Protein AF-A0A3E4KVA3-F1 (afdb_monomer_lite)

Sequence (69 aa):
MRAIIDGVDSGFSCKEVLQKYNLDTSANIIRLKNALLQKELIETDEPRVTLSDPVFGVWFKKRVCIPSA

Structure (mmCIF, N/CA/C/O backbone):
data_AF-A0A3E4KVA3-F1
#
_entry.id   AF-A0A3E4KVA3-F1
#
loop_
_atom_site.group_PDB
_atom_site.id
_atom_site.type_symbol
_atom_site.label_atom_id
_at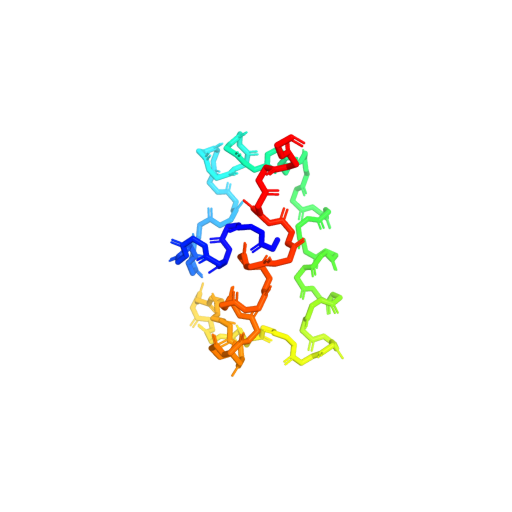om_site.label_alt_id
_atom_site.label_comp_id
_atom_site.label_asym_id
_atom_site.label_entity_id
_atom_site.label_seq_id
_atom_site.pdbx_PDB_ins_code
_atom_site.Cartn_x
_atom_site.Cartn_y
_atom_site.Cartn_z
_atom_site.occupancy
_atom_site.B_iso_or_equiv
_atom_site.auth_seq_id
_atom_site.auth_comp_id
_atom_site.auth_asym_id
_atom_site.auth_atom_id
_atom_site.pdbx_PDB_model_num
ATOM 1 N N . MET A 1 1 ? 3.248 -1.059 -1.714 1.00 68.06 1 MET A N 1
ATOM 2 C CA . MET A 1 1 ? 2.410 -1.255 -2.920 1.00 68.06 1 MET A CA 1
ATOM 3 C C . MET A 1 1 ? 2.412 -2.692 -3.426 1.00 68.06 1 MET A C 1
ATOM 5 O O . MET A 1 1 ? 1.329 -3.225 -3.595 1.00 68.06 1 MET A O 1
ATOM 9 N N . ARG A 1 2 ? 3.577 -3.345 -3.594 1.00 73.25 2 ARG A N 1
ATOM 10 C CA . ARG A 1 2 ? 3.654 -4.771 -3.985 1.00 73.25 2 ARG A CA 1
ATOM 11 C C . ARG A 1 2 ? 2.728 -5.694 -3.174 1.00 7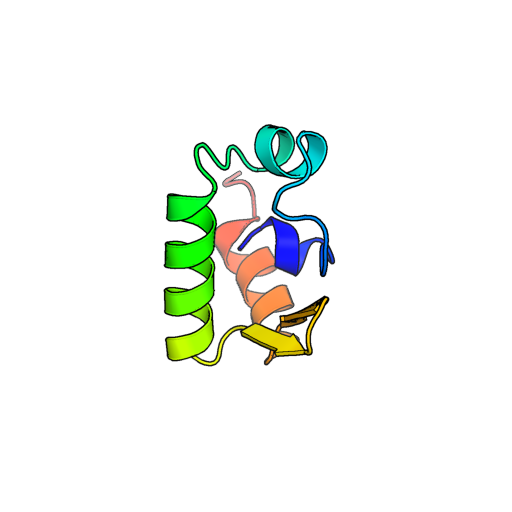3.25 2 ARG A C 1
ATOM 13 O O . ARG A 1 2 ? 2.013 -6.463 -3.787 1.00 73.25 2 ARG A O 1
ATOM 20 N N . ALA A 1 3 ? 2.666 -5.533 -1.849 1.00 76.94 3 ALA A N 1
ATOM 21 C CA . ALA A 1 3 ? 1.754 -6.286 -0.980 1.00 76.94 3 ALA A CA 1
ATOM 22 C C . ALA A 1 3 ? 0.273 -6.194 -1.399 1.00 76.94 3 ALA A C 1
ATOM 24 O O . ALA A 1 3 ? -0.378 -7.214 -1.570 1.00 76.94 3 ALA A O 1
ATOM 25 N N . ILE A 1 4 ? -0.230 -4.982 -1.646 1.00 78.19 4 ILE A N 1
ATOM 26 C CA . ILE A 1 4 ? -1.635 -4.740 -2.020 1.00 78.19 4 ILE A CA 1
ATOM 27 C C . ILE A 1 4 ? -1.952 -5.376 -3.383 1.00 78.19 4 ILE A C 1
ATOM 29 O O . ILE A 1 4 ? -3.015 -5.948 -3.580 1.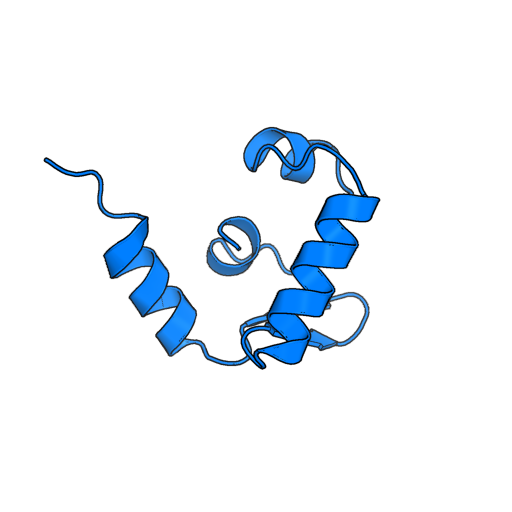00 78.19 4 ILE A O 1
ATOM 33 N N . ILE A 1 5 ? -0.996 -5.333 -4.316 1.00 74.56 5 ILE A N 1
ATOM 34 C CA . ILE A 1 5 ? -1.127 -5.935 -5.655 1.00 74.56 5 ILE A CA 1
ATOM 35 C C . ILE A 1 5 ? -1.092 -7.470 -5.597 1.00 74.56 5 ILE A C 1
ATOM 37 O O . ILE A 1 5 ? -1.708 -8.129 -6.430 1.00 74.56 5 ILE A O 1
ATOM 41 N N . ASP A 1 6 ? -0.387 -8.037 -4.618 1.00 73.88 6 ASP A N 1
ATOM 42 C CA . ASP A 1 6 ? -0.400 -9.473 -4.298 1.00 73.88 6 ASP A CA 1
ATOM 43 C C . ASP A 1 6 ? -1.731 -9.921 -3.661 1.00 73.88 6 ASP A C 1
ATOM 45 O O . ASP A 1 6 ? -1.946 -11.110 -3.456 1.00 73.88 6 ASP A O 1
ATOM 49 N N . GLY A 1 7 ? -2.626 -8.979 -3.340 1.00 71.19 7 GLY A N 1
ATOM 50 C CA . GLY A 1 7 ? -3.884 -9.251 -2.648 1.00 71.19 7 GLY A CA 1
ATOM 51 C C . GLY A 1 7 ? -3.769 -9.239 -1.124 1.00 71.19 7 GLY A C 1
ATOM 52 O O . GLY A 1 7 ? -4.686 -9.690 -0.451 1.00 71.19 7 GLY A O 1
ATOM 53 N N . VAL A 1 8 ? -2.671 -8.724 -0.559 1.00 75.50 8 VAL A N 1
ATOM 54 C CA . VAL A 1 8 ? -2.585 -8.468 0.885 1.00 75.50 8 VAL A CA 1
ATOM 55 C C . VAL A 1 8 ? -3.424 -7.230 1.189 1.00 75.50 8 VAL A C 1
ATOM 57 O O . VAL A 1 8 ? -2.969 -6.112 0.957 1.00 75.50 8 VAL A O 1
ATOM 60 N N . ASP A 1 9 ? -4.642 -7.429 1.688 1.00 72.88 9 ASP A N 1
ATOM 61 C CA . ASP A 1 9 ? -5.562 -6.354 2.082 1.00 72.88 9 ASP A CA 1
ATOM 62 C C . ASP A 1 9 ? -5.453 -5.981 3.568 1.00 72.88 9 ASP A C 1
ATOM 64 O O . ASP A 1 9 ? -5.881 -4.909 3.989 1.00 72.88 9 ASP A O 1
ATOM 68 N N . SER A 1 10 ? -4.855 -6.839 4.388 1.00 71.75 10 SER A N 1
ATOM 69 C CA . SER A 1 10 ? -4.777 -6.665 5.837 1.00 71.75 10 SER A CA 1
ATOM 70 C C . SER A 1 10 ? -3.453 -7.197 6.388 1.00 71.75 10 SER A C 1
ATOM 72 O O . SER A 1 10 ? -2.698 -7.888 5.708 1.00 71.75 10 SER A O 1
ATOM 74 N N . GLY A 1 11 ? -3.108 -6.814 7.620 1.00 70.56 11 GLY A N 1
ATOM 75 C CA . GLY A 1 11 ? -1.898 -7.333 8.263 1.00 70.56 11 GLY A CA 1
ATOM 76 C C . GLY A 1 11 ? -0.583 -6.746 7.735 1.00 70.56 11 GLY A C 1
ATOM 77 O O . GLY A 1 11 ? 0.456 -7.387 7.838 1.00 70.56 11 GLY A O 1
ATOM 78 N N . PHE A 1 12 ? -0.564 -5.506 7.229 1.00 72.81 12 PHE A N 1
ATOM 79 C CA . PHE A 1 12 ? 0.698 -4.846 6.839 1.00 72.81 12 PHE A CA 1
ATOM 80 C C . PHE A 1 12 ? 1.692 -4.687 7.998 1.00 72.81 12 PHE A C 1
ATOM 82 O O . PHE A 1 12 ? 2.891 -4.586 7.765 1.00 72.81 12 PHE A O 1
ATOM 89 N N . SER A 1 13 ? 1.199 -4.692 9.239 1.00 67.19 13 SER A N 1
ATOM 90 C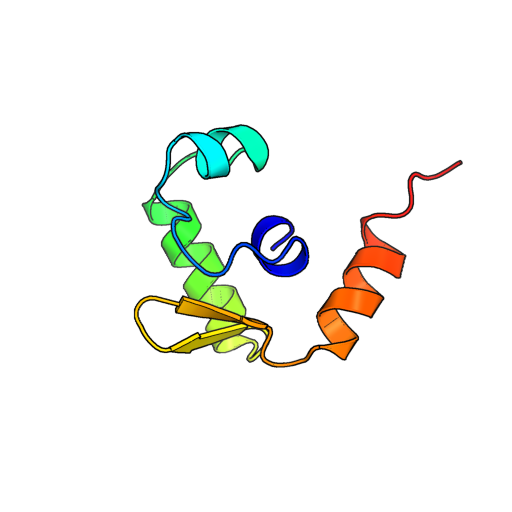 CA . SER A 1 13 ? 2.017 -4.696 10.458 1.00 67.19 13 SER A CA 1
ATOM 91 C C . SER A 1 13 ? 2.458 -6.103 10.891 1.00 67.19 13 SER A C 1
ATOM 93 O O . SER A 1 13 ? 3.182 -6.235 11.877 1.00 67.19 13 SER A O 1
ATOM 95 N N . CYS A 1 14 ? 2.028 -7.167 10.202 1.00 75.88 14 CYS A N 1
ATOM 96 C CA . CYS A 1 14 ? 2.460 -8.532 10.495 1.00 75.88 14 CYS A CA 1
ATOM 97 C C . CYS A 1 14 ? 3.922 -8.708 10.085 1.00 75.88 14 CYS A C 1
ATOM 99 O O . CYS A 1 14 ? 4.302 -8.370 8.965 1.00 75.88 14 CYS A O 1
ATOM 101 N N . LYS A 1 15 ? 4.730 -9.307 10.970 1.00 71.12 15 LYS A N 1
ATOM 102 C CA . LYS A 1 15 ? 6.158 -9.580 10.726 1.00 71.12 15 LYS A CA 1
ATOM 103 C C . LYS A 1 15 ? 6.423 -10.250 9.375 1.00 71.12 15 LYS A C 1
ATOM 105 O O . LYS A 1 15 ? 7.408 -9.920 8.728 1.00 71.12 15 LYS A O 1
ATOM 110 N N . GLU A 1 16 ? 5.527 -11.129 8.941 1.00 72.62 16 GLU A N 1
ATOM 111 C CA . GLU A 1 16 ? 5.635 -11.844 7.669 1.00 72.62 16 GLU A CA 1
ATOM 112 C C . GLU A 1 16 ? 5.532 -10.907 6.451 1.00 72.62 16 GLU A C 1
ATOM 114 O O . GLU A 1 16 ? 6.365 -10.965 5.550 1.00 72.62 16 GLU A O 1
ATOM 119 N N . VAL A 1 17 ? 4.581 -9.965 6.458 1.00 75.19 17 VAL A N 1
ATOM 120 C CA . VAL A 1 17 ? 4.424 -8.946 5.403 1.00 75.19 17 VAL A CA 1
ATOM 121 C C . VAL A 1 17 ? 5.557 -7.919 5.474 1.00 75.19 17 VAL A C 1
ATOM 123 O O . VAL A 1 17 ? 6.083 -7.504 4.440 1.00 75.19 17 VAL A O 1
ATOM 126 N N . LEU A 1 18 ? 5.980 -7.550 6.687 1.00 77.12 18 LEU A N 1
ATOM 127 C CA . LEU A 1 18 ? 7.103 -6.640 6.905 1.00 77.12 18 LEU A CA 1
ATOM 128 C C . LEU A 1 18 ? 8.401 -7.196 6.311 1.00 77.12 18 LEU A C 1
ATOM 130 O O . LEU A 1 18 ? 9.077 -6.487 5.571 1.00 77.12 18 LEU A O 1
ATOM 134 N N . GLN A 1 19 ? 8.718 -8.466 6.575 1.00 77.25 19 GLN A N 1
ATOM 135 C CA . GLN A 1 19 ? 9.903 -9.119 6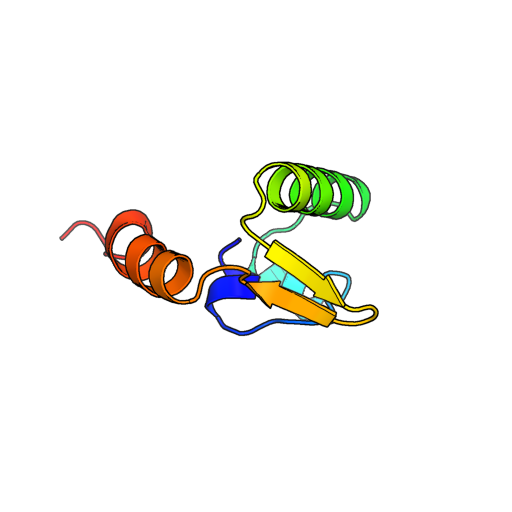.017 1.00 77.25 19 GLN A CA 1
ATOM 136 C C . GLN A 1 19 ? 9.773 -9.360 4.511 1.00 77.25 19 GLN A C 1
ATOM 138 O O . GLN A 1 19 ? 10.689 -9.029 3.763 1.00 77.25 19 GLN A O 1
ATOM 143 N N . LYS A 1 20 ? 8.627 -9.868 4.040 1.00 76.56 20 LYS A N 1
ATOM 144 C CA . LYS A 1 20 ? 8.410 -10.190 2.619 1.00 76.56 20 LYS A CA 1
ATOM 145 C C . LYS A 1 20 ? 8.513 -8.967 1.706 1.00 76.56 20 LYS A C 1
ATOM 147 O O . LYS A 1 20 ? 8.990 -9.081 0.581 1.00 76.56 20 LYS A O 1
ATOM 152 N N . TYR A 1 21 ? 8.073 -7.800 2.178 1.00 74.62 21 TYR A N 1
ATOM 153 C CA . TYR A 1 21 ? 8.091 -6.558 1.397 1.00 74.62 21 TYR A CA 1
ATOM 154 C C . TYR A 1 21 ? 9.106 -5.526 1.899 1.00 74.62 21 TYR A C 1
ATOM 156 O O . TYR A 1 21 ? 9.074 -4.387 1.430 1.00 74.62 21 TYR A O 1
ATOM 164 N N . ASN A 1 22 ? 10.001 -5.926 2.808 1.00 71.81 22 ASN A N 1
ATOM 165 C CA . ASN A 1 22 ? 11.038 -5.092 3.414 1.00 71.81 22 ASN A CA 1
ATOM 166 C C . ASN A 1 22 ? 10.496 -3.745 3.933 1.00 71.81 22 ASN A C 1
ATOM 168 O O . ASN A 1 22 ? 11.015 -2.672 3.627 1.00 71.81 22 ASN A O 1
ATOM 172 N N . LEU A 1 23 ? 9.376 -3.798 4.658 1.00 76.69 23 LEU A N 1
ATOM 173 C CA . LEU A 1 23 ? 8.757 -2.635 5.283 1.00 76.69 23 LEU A CA 1
ATOM 174 C C . LEU A 1 23 ? 9.422 -2.416 6.650 1.00 76.69 23 LEU A C 1
ATOM 176 O O . LEU A 1 23 ? 9.042 -3.032 7.639 1.00 76.69 23 LEU A O 1
ATOM 180 N N . ASP A 1 24 ? 10.427 -1.543 6.699 1.00 65.19 24 ASP A N 1
ATOM 181 C CA . ASP A 1 24 ? 11.284 -1.334 7.879 1.00 65.19 24 ASP A CA 1
ATOM 182 C C . ASP A 1 24 ? 10.566 -0.843 9.147 1.00 65.19 24 ASP A C 1
ATOM 184 O O . ASP A 1 24 ? 10.989 -1.134 10.264 1.00 65.19 24 ASP A O 1
ATOM 188 N N . THR A 1 25 ? 9.513 -0.028 9.028 1.00 76.31 25 THR A N 1
ATOM 189 C CA . THR A 1 25 ? 8.919 0.638 10.202 1.00 76.31 25 THR A CA 1
ATOM 190 C C . THR A 1 25 ? 7.433 0.916 10.011 1.00 76.31 25 THR A C 1
ATOM 192 O O . THR A 1 25 ? 7.016 1.396 8.957 1.00 76.31 25 THR A O 1
ATOM 195 N N . SER A 1 26 ? 6.635 0.719 11.065 1.00 75.88 26 SER A N 1
ATOM 196 C CA . SER A 1 26 ? 5.195 1.032 11.094 1.00 75.88 26 SER A CA 1
ATOM 197 C C . SER A 1 26 ? 4.886 2.478 10.683 1.00 75.88 26 SER A C 1
ATOM 199 O O . SER A 1 26 ? 3.961 2.719 9.912 1.00 75.88 26 SER A O 1
ATOM 201 N N . ALA A 1 27 ? 5.712 3.441 11.101 1.00 79.12 27 ALA A N 1
ATOM 202 C CA . ALA A 1 27 ? 5.589 4.841 10.693 1.00 79.12 27 ALA A CA 1
ATOM 203 C C . ALA A 1 27 ? 5.781 5.046 9.178 1.00 79.12 27 ALA A C 1
ATOM 205 O O . ALA A 1 27 ? 5.085 5.862 8.570 1.00 79.12 27 ALA A O 1
ATOM 206 N N . ASN A 1 28 ? 6.695 4.295 8.552 1.00 81.38 28 ASN A N 1
ATOM 207 C CA . ASN A 1 28 ? 6.902 4.344 7.106 1.00 81.38 28 ASN A CA 1
ATOM 208 C C . ASN A 1 28 ? 5.704 3.743 6.357 1.00 81.38 28 ASN A C 1
ATOM 210 O O . ASN A 1 28 ? 5.274 4.277 5.340 1.00 81.38 28 ASN A O 1
ATOM 214 N N . ILE A 1 29 ? 5.109 2.679 6.900 1.00 79.56 29 ILE A N 1
ATOM 215 C CA . ILE A 1 29 ? 3.906 2.043 6.342 1.00 79.56 29 ILE A CA 1
ATOM 216 C C . ILE A 1 29 ? 2.722 3.000 6.383 1.00 79.56 29 ILE A C 1
ATOM 218 O O . ILE A 1 29 ? 2.029 3.139 5.382 1.00 79.56 29 ILE A O 1
ATOM 222 N N . ILE A 1 30 ? 2.518 3.700 7.502 1.00 81.62 30 ILE A N 1
ATOM 223 C CA . ILE A 1 30 ? 1.453 4.703 7.638 1.00 81.62 30 ILE A CA 1
ATOM 224 C C . ILE A 1 30 ? 1.670 5.849 6.645 1.00 81.62 30 ILE A C 1
ATOM 226 O O . ILE A 1 30 ? 0.732 6.251 5.962 1.00 81.62 30 ILE A O 1
ATOM 230 N N . ARG A 1 31 ? 2.911 6.336 6.503 1.00 85.50 31 ARG A N 1
ATOM 231 C CA . ARG A 1 31 ? 3.261 7.347 5.492 1.00 85.50 31 ARG A CA 1
ATOM 232 C C . ARG A 1 31 ? 2.951 6.874 4.075 1.00 85.50 31 ARG A C 1
ATOM 234 O O . ARG A 1 31 ? 2.309 7.609 3.331 1.00 85.50 31 ARG A O 1
ATOM 241 N N . LEU A 1 32 ? 3.364 5.657 3.714 1.00 82.75 32 LEU A N 1
ATOM 242 C CA . LEU A 1 32 ? 3.079 5.082 2.399 1.00 82.75 32 LEU A CA 1
ATOM 243 C C . LEU A 1 32 ? 1.573 4.912 2.180 1.00 82.75 32 LEU A C 1
ATOM 245 O O . LEU A 1 32 ? 1.076 5.250 1.112 1.00 82.75 32 LEU A O 1
ATOM 249 N N . LYS A 1 33 ? 0.849 4.415 3.187 1.00 82.25 33 LYS A N 1
ATOM 250 C CA . LYS A 1 33 ? -0.606 4.236 3.150 1.00 82.25 33 LYS A CA 1
ATOM 251 C C . LYS A 1 33 ? -1.299 5.574 2.899 1.00 82.25 33 LYS A C 1
ATOM 253 O O . LYS A 1 33 ? -2.067 5.681 1.954 1.00 82.25 33 LYS A O 1
ATOM 258 N N . ASN A 1 34 ? -0.954 6.612 3.656 1.00 86.25 34 ASN A N 1
ATOM 259 C CA . ASN A 1 34 ? -1.528 7.946 3.477 1.00 86.25 34 ASN A CA 1
ATOM 260 C C . ASN A 1 34 ? -1.177 8.560 2.118 1.00 86.25 34 ASN A C 1
ATOM 262 O O . ASN A 1 34 ? -2.045 9.145 1.482 1.00 86.25 34 ASN A O 1
ATOM 266 N N . ALA A 1 35 ? 0.060 8.403 1.643 1.00 87.56 35 ALA A N 1
ATOM 267 C CA . ALA A 1 35 ? 0.454 8.895 0.324 1.00 87.56 35 ALA A CA 1
ATOM 268 C C . ALA A 1 35 ? -0.324 8.203 -0.808 1.00 87.56 35 ALA A C 1
ATOM 270 O O . ALA A 1 35 ? -0.706 8.850 -1.777 1.00 87.56 35 ALA A O 1
ATOM 271 N N . LEU A 1 36 ? -0.575 6.896 -0.685 1.00 84.69 36 LEU A N 1
ATOM 272 C CA . LEU A 1 36 ? -1.360 6.130 -1.653 1.00 84.69 36 LEU A CA 1
ATOM 273 C C . LEU A 1 36 ? -2.856 6.473 -1.585 1.00 84.69 36 LEU A C 1
ATOM 275 O O . LEU A 1 36 ? -3.491 6.571 -2.631 1.00 84.69 36 LEU A O 1
ATOM 279 N N . LEU A 1 37 ? -3.391 6.697 -0.381 1.00 85.50 37 LEU A N 1
ATOM 280 C CA . LEU A 1 37 ? -4.772 7.130 -0.156 1.00 85.50 37 LEU A CA 1
ATOM 281 C C . LEU A 1 37 ? -5.012 8.531 -0.737 1.00 85.50 37 LEU A C 1
ATOM 283 O O . LEU A 1 37 ? -5.972 8.741 -1.463 1.00 85.50 37 LEU A O 1
ATOM 287 N N . GLN A 1 38 ? -4.092 9.474 -0.503 1.00 86.81 38 GLN A N 1
ATOM 288 C CA . GLN A 1 38 ? -4.142 10.820 -1.094 1.00 86.81 38 GLN A CA 1
ATOM 289 C C . GLN A 1 38 ? -4.060 10.818 -2.621 1.00 86.81 38 GLN A C 1
ATOM 291 O O . GLN A 1 38 ? -4.482 11.775 -3.263 1.00 86.81 38 GLN A O 1
ATOM 296 N N . LYS A 1 39 ? -3.462 9.779 -3.205 1.00 86.25 39 LYS A N 1
ATOM 297 C CA . LYS A 1 39 ? -3.396 9.589 -4.656 1.00 86.25 39 LYS A CA 1
ATOM 298 C C . LYS A 1 39 ? -4.602 8.822 -5.202 1.00 86.25 39 LYS A C 1
ATOM 300 O O . LYS A 1 39 ? -4.598 8.523 -6.389 1.00 86.25 39 LYS A O 1
ATOM 305 N N . GLU A 1 40 ? -5.568 8.478 -4.348 1.00 83.31 40 GLU A N 1
ATOM 306 C CA . GLU A 1 40 ? -6.757 7.687 -4.688 1.00 83.31 40 GLU A CA 1
ATOM 307 C C . GLU A 1 40 ? -6.407 6.328 -5.321 1.00 83.31 40 GLU A C 1
ATOM 309 O O . GLU A 1 40 ? -7.180 5.743 -6.071 1.00 83.31 40 GLU A O 1
ATOM 314 N N . LEU A 1 41 ? -5.212 5.806 -5.019 1.00 83.62 41 LEU A N 1
ATOM 315 C CA . LEU A 1 41 ? -4.725 4.531 -5.557 1.00 83.62 41 LEU A CA 1
ATOM 316 C C . LEU A 1 41 ? -5.208 3.345 -4.725 1.00 83.62 41 LEU A C 1
ATOM 318 O O . LEU A 1 41 ? -5.308 2.223 -5.223 1.00 83.62 41 LEU A O 1
ATOM 322 N N . ILE A 1 42 ? -5.457 3.583 -3.441 1.00 85.19 42 ILE A N 1
ATOM 323 C CA . ILE A 1 42 ? -5.939 2.585 -2.495 1.00 85.19 42 ILE A CA 1
ATOM 324 C C . ILE A 1 42 ? -7.141 3.151 -1.756 1.00 85.19 42 ILE A C 1
ATOM 326 O O . ILE A 1 42 ? -7.186 4.345 -1.470 1.00 85.19 42 ILE A O 1
ATOM 330 N N . GLU A 1 43 ? -8.058 2.272 -1.404 1.00 84.56 43 GLU A N 1
ATOM 331 C CA . GLU A 1 43 ? -9.144 2.540 -0.480 1.00 84.56 43 GLU A CA 1
ATOM 332 C C . GLU A 1 43 ? -8.852 1.852 0.846 1.00 84.56 43 GLU A C 1
ATOM 334 O O . GLU A 1 43 ? -8.171 0.825 0.921 1.00 84.56 43 GLU A O 1
ATOM 339 N N . THR A 1 44 ? -9.328 2.455 1.925 1.00 80.06 44 THR A N 1
ATOM 340 C CA . THR A 1 44 ? -9.163 1.921 3.273 1.00 80.06 44 THR A CA 1
ATOM 341 C C . THR A 1 44 ? -10.538 1.734 3.877 1.00 80.06 44 THR A C 1
ATOM 343 O O . THR A 1 44 ? -11.114 2.688 4.391 1.00 80.06 44 THR A O 1
ATOM 346 N N . ASP A 1 45 ? -11.038 0.508 3.800 1.00 76.56 45 ASP A N 1
ATOM 347 C CA . ASP A 1 45 ? -12.300 0.081 4.390 1.00 76.56 45 ASP A CA 1
ATOM 348 C C . ASP A 1 45 ? -11.954 -0.693 5.666 1.00 76.56 45 ASP A C 1
ATOM 350 O O . ASP A 1 45 ? -11.686 -1.893 5.620 1.00 76.56 45 ASP A O 1
ATOM 354 N N . GLU A 1 46 ? -11.765 0.018 6.786 1.00 69.00 46 GLU A N 1
ATOM 355 C CA . GLU A 1 46 ? -11.176 -0.565 8.000 1.00 69.00 46 GLU A CA 1
ATOM 356 C C . GLU A 1 46 ? -11.869 -1.878 8.411 1.00 69.00 46 GLU A C 1
ATOM 358 O O . GLU A 1 46 ? -13.090 -1.911 8.562 1.00 69.00 46 GLU A O 1
ATOM 363 N N . PRO A 1 47 ? -11.107 -2.972 8.632 1.00 68.25 47 PRO A N 1
ATOM 364 C CA . PRO A 1 47 ? -9.643 -3.052 8.777 1.00 68.25 47 PRO A CA 1
ATOM 365 C C . PRO A 1 47 ? -8.851 -3.342 7.481 1.00 68.25 47 PRO A C 1
ATOM 367 O O . PRO A 1 47 ? -7.649 -3.615 7.546 1.00 68.25 47 PRO A O 1
ATOM 370 N N . ARG A 1 48 ? -9.495 -3.323 6.314 1.00 76.06 48 ARG A N 1
ATOM 371 C CA . ARG A 1 48 ? -8.932 -3.718 5.016 1.00 76.06 48 ARG A CA 1
ATOM 372 C C . ARG A 1 48 ? -8.440 -2.519 4.211 1.00 76.06 48 ARG A C 1
ATOM 374 O O . ARG A 1 48 ? -8.899 -1.388 4.349 1.00 76.06 48 ARG A O 1
ATOM 381 N N . VAL A 1 49 ? -7.461 -2.776 3.360 1.00 80.44 49 VAL A N 1
ATOM 382 C CA . VAL A 1 49 ? -6.905 -1.832 2.399 1.00 80.44 49 VAL A CA 1
ATOM 383 C C . VAL A 1 49 ? -6.991 -2.478 1.029 1.00 80.44 49 VAL A C 1
ATOM 385 O O . VAL A 1 49 ? -6.304 -3.460 0.758 1.00 80.44 49 VAL A O 1
ATOM 388 N N . THR A 1 50 ? -7.823 -1.929 0.162 1.00 80.69 50 THR A N 1
ATOM 389 C CA . THR A 1 50 ? -8.055 -2.435 -1.190 1.00 80.69 50 THR A CA 1
ATOM 390 C C . THR A 1 50 ? -7.448 -1.496 -2.220 1.00 80.69 50 THR A C 1
ATOM 392 O O . THR A 1 50 ? -7.176 -0.327 -1.955 1.00 80.69 50 THR A O 1
ATOM 395 N N . LEU A 1 51 ? -7.170 -2.014 -3.414 1.00 84.25 51 LEU A N 1
ATOM 396 C CA . LEU A 1 51 ? -6.881 -1.159 -4.563 1.00 84.25 51 LEU A CA 1
ATOM 397 C C . LEU A 1 51 ? -8.183 -0.484 -4.988 1.00 84.25 51 LEU A C 1
ATOM 399 O O . LEU A 1 51 ? -9.161 -1.183 -5.232 1.00 84.25 51 LEU A O 1
ATOM 403 N N . SER A 1 52 ? -8.152 0.843 -5.100 1.00 83.50 52 SER A N 1
ATOM 404 C CA . SER A 1 52 ? -9.284 1.628 -5.612 1.00 83.50 52 SER A CA 1
ATOM 405 C C . SER A 1 52 ? -9.545 1.294 -7.086 1.00 83.50 52 SER A C 1
ATOM 407 O O . SER A 1 52 ? -10.678 1.177 -7.542 1.00 83.50 52 SER A O 1
ATOM 409 N N . ASP A 1 53 ? -8.461 1.045 -7.834 1.00 80.31 53 ASP A N 1
ATOM 410 C CA . ASP A 1 53 ? -8.520 0.712 -9.250 1.00 80.31 53 ASP A CA 1
ATOM 411 C C . ASP A 1 53 ? -7.883 -0.671 -9.537 1.00 80.31 53 ASP A C 1
ATOM 413 O O . ASP A 1 53 ? -6.671 -0.866 -9.352 1.00 80.31 53 ASP A O 1
ATOM 417 N N . PRO A 1 54 ? -8.665 -1.663 -10.009 1.00 75.12 54 PRO A N 1
ATOM 418 C CA . PRO A 1 54 ? -8.149 -2.992 -10.337 1.00 75.12 54 PRO A CA 1
ATOM 419 C C . PRO A 1 54 ? -7.247 -2.995 -11.585 1.00 75.12 54 PRO A C 1
ATOM 421 O O . PRO A 1 54 ? -6.351 -3.840 -11.699 1.00 75.12 54 PRO A O 1
ATOM 424 N N . VAL A 1 55 ? -7.421 -2.041 -12.509 1.00 80.12 55 VAL A N 1
ATOM 425 C CA . VAL A 1 55 ? -6.561 -1.868 -13.692 1.00 80.12 55 VAL A CA 1
ATOM 426 C C . VAL A 1 55 ? -5.168 -1.409 -13.267 1.00 80.12 55 VAL A C 1
ATOM 428 O O . VAL A 1 55 ? -4.175 -1.873 -13.834 1.00 80.12 55 VAL A O 1
ATOM 431 N N . PHE A 1 56 ? -5.060 -0.583 -12.226 1.00 78.38 56 PHE A N 1
ATOM 432 C CA . PHE A 1 56 ? -3.788 -0.138 -11.667 1.00 78.38 56 PHE A CA 1
ATOM 433 C C . PHE A 1 56 ? -2.955 -1.317 -11.158 1.00 78.38 56 PHE A C 1
ATOM 435 O O . PHE A 1 56 ? -1.753 -1.380 -11.424 1.00 78.38 56 PHE A O 1
ATOM 442 N N . GLY A 1 57 ? -3.578 -2.295 -10.494 1.00 77.56 57 GLY A N 1
ATOM 443 C CA . GLY A 1 57 ? -2.894 -3.515 -10.053 1.00 77.56 57 GLY A CA 1
ATOM 444 C C . GLY A 1 57 ? -2.275 -4.292 -11.221 1.00 77.56 57 GLY A C 1
ATOM 445 O O . GLY A 1 57 ? -1.094 -4.656 -11.183 1.00 77.56 57 GLY A O 1
ATOM 446 N N . VAL A 1 58 ? -3.040 -4.473 -12.303 1.00 78.12 58 VAL A N 1
ATOM 447 C CA . VAL A 1 58 ? -2.579 -5.149 -13.529 1.00 78.12 58 VAL A CA 1
ATOM 448 C C . VAL A 1 58 ? -1.480 -4.346 -14.226 1.00 78.12 58 VAL A C 1
ATOM 450 O O . VAL A 1 58 ? -0.454 -4.905 -14.618 1.00 78.12 58 VAL A O 1
ATOM 453 N N . TRP A 1 59 ? -1.655 -3.030 -14.349 1.00 83.19 59 TRP A N 1
ATOM 454 C CA . TRP A 1 59 ? -0.679 -2.130 -14.960 1.00 83.19 59 TRP A CA 1
ATOM 455 C C . TRP A 1 59 ? 0.640 -2.114 -14.189 1.00 83.19 59 TRP A C 1
ATOM 457 O O . TRP A 1 59 ? 1.709 -2.203 -14.792 1.00 83.19 59 TRP A O 1
ATOM 467 N N . PHE A 1 60 ? 0.584 -2.075 -12.857 1.00 78.06 60 PHE A N 1
ATOM 468 C CA . PHE A 1 60 ? 1.770 -2.068 -12.008 1.00 78.06 60 PHE A CA 1
ATOM 469 C C . PHE A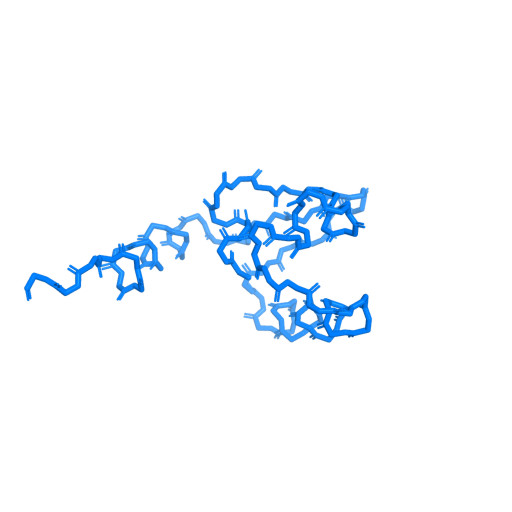 1 60 ? 2.506 -3.405 -12.081 1.00 78.06 60 PHE A C 1
ATOM 471 O O . PHE A 1 60 ? 3.727 -3.426 -12.241 1.00 78.06 60 PHE A O 1
ATOM 478 N N . LYS A 1 61 ? 1.782 -4.531 -12.064 1.00 74.38 61 LYS A N 1
ATOM 479 C CA . LYS A 1 61 ? 2.374 -5.858 -12.289 1.00 74.38 61 LYS A CA 1
ATOM 480 C C . LYS A 1 61 ? 3.045 -5.938 -13.665 1.00 74.38 61 LYS A C 1
ATOM 482 O O . LYS A 1 61 ? 4.152 -6.455 -13.773 1.00 74.38 61 LYS A O 1
ATOM 487 N N . LYS A 1 62 ? 2.427 -5.342 -14.688 1.00 77.38 62 LYS A N 1
ATOM 488 C CA . LYS A 1 62 ? 2.944 -5.295 -16.062 1.00 77.38 62 LYS A CA 1
ATOM 489 C C . LYS A 1 62 ? 4.059 -4.272 -16.292 1.00 77.38 62 LYS A C 1
ATOM 491 O O . LYS A 1 62 ? 4.751 -4.407 -17.280 1.00 77.38 62 LYS A O 1
ATOM 496 N N . ARG A 1 63 ? 4.259 -3.243 -15.468 1.00 74.44 63 ARG A N 1
ATOM 497 C CA . ARG A 1 63 ? 5.336 -2.249 -15.691 1.00 74.44 63 ARG A CA 1
ATOM 498 C C . ARG A 1 63 ? 6.475 -2.317 -14.688 1.00 74.44 63 ARG A C 1
ATOM 500 O O . ARG A 1 63 ? 7.594 -1.965 -15.030 1.00 74.44 63 ARG A O 1
ATOM 507 N N . VAL A 1 64 ? 6.187 -2.738 -13.464 1.00 69.88 64 VAL A N 1
ATOM 508 C CA . VAL A 1 64 ? 7.137 -2.714 -12.344 1.00 69.88 64 VAL A CA 1
ATOM 509 C C . VAL A 1 64 ? 7.596 -4.122 -11.963 1.00 69.88 64 VAL A C 1
ATOM 511 O O . VAL A 1 64 ? 8.667 -4.274 -11.387 1.00 69.88 64 VAL A O 1
ATOM 514 N N . CYS A 1 65 ? 6.803 -5.155 -12.274 1.00 61.09 65 CYS A N 1
ATOM 515 C CA . CYS A 1 65 ? 7.090 -6.541 -11.894 1.00 61.09 65 CYS A CA 1
ATOM 516 C C . CYS A 1 65 ? 7.518 -7.440 -13.067 1.00 61.09 65 CYS A C 1
ATOM 518 O O . CYS A 1 65 ? 7.701 -8.637 -12.851 1.00 61.09 65 CYS A O 1
ATOM 520 N N . ILE A 1 66 ? 7.697 -6.903 -14.283 1.00 53.16 66 ILE A N 1
ATOM 521 C CA . ILE A 1 66 ? 8.415 -7.656 -15.318 1.00 53.16 66 ILE A CA 1
ATOM 522 C C . ILE A 1 66 ? 9.895 -7.646 -14.914 1.00 53.16 66 ILE A C 1
ATOM 524 O O . ILE A 1 66 ? 10.450 -6.554 -14.756 1.00 53.16 66 ILE A O 1
ATOM 528 N N . PRO A 1 67 ? 10.550 -8.804 -14.733 1.00 50.28 67 PRO A N 1
ATOM 529 C CA . PRO A 1 67 ? 11.999 -8.822 -14.703 1.00 50.28 67 PRO A CA 1
ATOM 530 C C . PRO A 1 67 ? 12.474 -8.306 -16.060 1.00 50.28 67 PRO A C 1
ATOM 532 O O . PRO A 1 67 ? 11.999 -8.777 -17.094 1.00 50.28 67 PRO A O 1
ATOM 535 N N . SER A 1 68 ? 13.369 -7.317 -16.059 1.00 48.28 68 SER A N 1
ATOM 536 C CA . SER A 1 68 ? 14.167 -7.048 -17.252 1.00 48.28 68 SER A CA 1
ATOM 537 C C . SER A 1 68 ? 14.846 -8.366 -17.607 1.00 48.28 68 SER A C 1
ATOM 539 O O . SER A 1 68 ? 15.636 -8.873 -16.810 1.00 48.28 68 SER A O 1
ATOM 541 N N . ALA A 1 69 ? 14.439 -8.950 -18.733 1.00 44.28 69 ALA A N 1
ATOM 542 C CA . ALA A 1 69 ? 15.244 -9.947 -19.418 1.00 44.28 69 ALA A CA 1
ATOM 543 C C . ALA A 1 69 ? 16.570 -9.309 -19.856 1.00 44.28 69 ALA A C 1
ATOM 545 O O . ALA A 1 69 ? 16.588 -8.062 -20.031 1.00 44.28 69 ALA A O 1
#

Foldseek 3Di:
DVCQLVVNFADCVPPVVCVVVVVPDPVVVVVVLVVCVVVQQWDCPPPTIHGSDNVVSVVCCVPVVDPDD

Radius of gyration: 12.1 Å; chains: 1; bounding box: 28×23×30 Å

Organism: NCBI:txid329854

Secondary structure (DSSP, 8-state):
-HHHHTT--S-TTSHHHHHHTT---HHHHHHHHHHHHHTTSEEEETTEEEES-HHHHHHHHHHHSS---

pLDDT: mean 75.68, std 8.68, range [44.28, 87.56]